Protein AF-A0A0C3FBY0-F1 (afdb_monomer)

Foldseek 3Di:
DAPCVVCVVVVVCQQVAQEDAAEQNQHADDVPPDAPARERARHAYYHHHYDDPPDPVCQSLQRQLVVLNRYQYLNHAEYEDEDDEQVSVQSNLVSLLVSPVVRPRPRFHQEYAYYAYHNVPPLCSCVSRHVNHNYYHYYHCPDPVNVVVVVVVD

Organism: Piloderma croceum (strain F 1598) (NCBI:txid765440)

Solvent-accessible surface area (backbone atoms only — not comparable to full-atom values): 8553 Å² total; per-residue (Å²): 128,51,62,63,61,58,46,61,76,39,55,89,47,36,66,70,34,42,68,50,77,34,70,69,60,85,63,73,44,58,89,88,59,86,54,77,59,45,67,24,67,43,21,30,35,44,36,44,38,63,88,70,86,86,40,88,92,63,55,73,47,73,20,54,48,45,44,56,66,33,45,42,53,56,43,36,28,32,44,34,44,35,47,36,52,31,68,54,44,45,49,35,42,52,51,52,34,54,50,54,72,72,31,91,46,90,63,44,33,30,32,41,36,39,36,36,32,37,43,73,95,40,61,68,48,53,62,73,42,32,79,52,56,78,41,81,45,78,40,73,58,56,49,76,64,56,61,52,50,64,65,71,77,110

Secondary structure (DSSP, 8-state):
--HHHHHHTTTTTGGG--EEEEES----PPTT--PPPEE-TT--EEEEE------GGG-GGGGHHHHHHHEE-TT--EEEEES--HHHHHHHHHHHHHHHHH-S-TT--SEEEEES---TT-HHHHHHH-TT--EEEEESS--THHHHHHHH--

Structure (mmCIF, N/CA/C/O backbone):
data_AF-A0A0C3FBY0-F1
#
_entry.id   AF-A0A0C3FBY0-F1
#
loop_
_atom_site.group_PDB
_atom_site.id
_atom_site.type_symbol
_atom_site.label_atom_id
_atom_site.label_alt_id
_atom_site.label_comp_id
_atom_site.label_asym_id
_atom_site.label_entity_id
_atom_site.label_seq_id
_atom_site.pdbx_PDB_ins_code
_atom_site.Cartn_x
_atom_site.Cartn_y
_atom_site.Cartn_z
_atom_site.occupancy
_atom_site.B_iso_or_equiv
_atom_site.auth_seq_id
_atom_site.auth_comp_id
_atom_site.auth_asym_id
_atom_site.auth_atom_id
_atom_site.pdbx_PDB_model_num
ATOM 1 N N . MET A 1 1 ? -11.941 15.655 -11.142 1.00 63.16 1 MET A N 1
ATOM 2 C CA . MET A 1 1 ? -12.202 15.493 -9.706 1.00 63.16 1 MET A CA 1
ATOM 3 C C . MET A 1 1 ? -10.862 15.584 -9.016 1.00 63.16 1 MET A C 1
ATOM 5 O O . MET A 1 1 ? -9.937 14.908 -9.458 1.00 63.16 1 MET A O 1
ATOM 9 N N . THR A 1 2 ? -10.721 16.492 -8.060 1.00 68.31 2 THR A N 1
ATOM 10 C CA . THR A 1 2 ? -9.507 16.599 -7.242 1.00 68.31 2 THR A CA 1
ATOM 11 C C . THR A 1 2 ? -9.487 15.481 -6.198 1.00 68.31 2 THR A C 1
ATOM 13 O O . THR A 1 2 ? -10.512 14.850 -5.931 1.00 68.31 2 THR A O 1
ATOM 16 N N . PHE A 1 3 ? -8.321 15.214 -5.610 1.00 72.12 3 PHE A N 1
ATOM 17 C CA . PHE A 1 3 ? -8.184 14.216 -4.548 1.00 72.12 3 PHE A CA 1
ATOM 18 C C . PHE A 1 3 ? -9.115 14.508 -3.354 1.00 72.12 3 PHE A C 1
ATOM 20 O O . PHE A 1 3 ? -9.787 13.605 -2.861 1.00 72.12 3 PHE A O 1
ATOM 27 N N . GLY A 1 4 ? -9.212 15.779 -2.944 1.00 71.25 4 GLY A N 1
ATOM 28 C CA . GLY A 1 4 ? -10.114 16.212 -1.871 1.00 71.25 4 GLY A CA 1
ATOM 29 C C . GLY A 1 4 ? -11.586 15.972 -2.209 1.00 71.25 4 GLY A C 1
ATOM 30 O O . GLY A 1 4 ? -12.281 15.313 -1.448 1.00 71.25 4 GLY A O 1
ATOM 31 N N . GLU A 1 5 ? -12.036 16.387 -3.400 1.00 75.94 5 GLU A N 1
ATOM 32 C CA . GLU A 1 5 ? -13.426 16.182 -3.850 1.00 75.94 5 GLU A CA 1
ATOM 33 C C . GLU A 1 5 ? -13.839 14.702 -3.858 1.00 75.94 5 GLU A C 1
ATOM 35 O O . GLU A 1 5 ? -14.980 14.363 -3.529 1.00 75.94 5 GLU A O 1
ATOM 40 N N . PHE A 1 6 ? -12.914 13.814 -4.239 1.00 80.69 6 PHE A N 1
ATOM 41 C CA . PHE A 1 6 ? -13.172 12.378 -4.252 1.00 80.69 6 PHE A CA 1
ATOM 42 C C . PHE A 1 6 ? -13.498 11.870 -2.846 1.00 80.69 6 PHE A C 1
ATOM 44 O O . PHE A 1 6 ? -14.517 11.211 -2.661 1.00 80.69 6 PHE A O 1
ATOM 51 N N . PHE A 1 7 ? -12.686 12.211 -1.845 1.00 79.31 7 PHE A N 1
ATOM 52 C CA . PHE A 1 7 ? -12.874 11.703 -0.486 1.00 79.31 7 PHE A CA 1
ATOM 53 C C . PHE A 1 7 ? -13.881 12.486 0.351 1.00 79.31 7 PHE A C 1
ATOM 55 O O . PHE A 1 7 ? -14.511 11.884 1.217 1.00 79.31 7 PHE A O 1
ATOM 62 N N . ASP A 1 8 ? -14.118 13.764 0.057 1.00 79.50 8 ASP A N 1
ATOM 63 C CA . ASP A 1 8 ? -15.211 14.533 0.664 1.00 79.50 8 ASP A CA 1
ATOM 64 C C . ASP A 1 8 ? -16.564 13.851 0.413 1.00 79.50 8 ASP A C 1
ATOM 66 O O . ASP A 1 8 ? -17.428 13.813 1.288 1.00 79.50 8 ASP A O 1
ATOM 70 N N . THR A 1 9 ? -16.716 13.209 -0.751 1.00 80.62 9 THR A N 1
ATOM 71 C CA . THR A 1 9 ? -17.908 12.420 -1.110 1.00 80.62 9 THR A CA 1
ATOM 72 C C . THR A 1 9 ? -18.115 11.204 -0.192 1.00 80.62 9 THR A C 1
ATOM 74 O O . THR A 1 9 ? -19.226 10.690 -0.069 1.00 80.62 9 THR A O 1
ATOM 77 N N . PHE A 1 10 ? 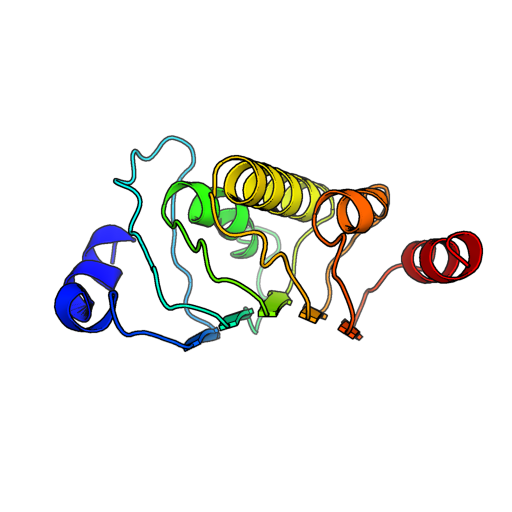-17.058 10.752 0.482 1.00 79.00 10 PHE A N 1
ATOM 78 C CA . PHE A 1 10 ? -17.031 9.558 1.323 1.00 79.00 10 PHE A CA 1
ATOM 79 C C . PHE A 1 10 ? -16.645 9.865 2.777 1.00 79.00 10 PHE A C 1
ATOM 81 O O . PHE A 1 10 ? -16.348 8.940 3.535 1.00 79.00 10 PHE A O 1
ATOM 88 N N . ALA A 1 11 ? -16.665 11.135 3.196 1.00 82.94 11 ALA A N 1
ATOM 89 C CA . ALA A 1 11 ? -16.174 11.556 4.509 1.00 82.94 11 ALA A CA 1
ATOM 90 C C . ALA A 1 11 ? -16.821 10.783 5.675 1.00 82.94 11 ALA A C 1
ATOM 92 O O . ALA A 1 11 ? -16.138 10.424 6.633 1.00 82.94 11 ALA A O 1
ATOM 93 N N . ASP A 1 12 ? -18.108 10.441 5.555 1.00 86.50 12 ASP A N 1
ATOM 94 C CA . ASP A 1 12 ? -18.848 9.687 6.573 1.00 86.50 12 ASP A CA 1
ATOM 95 C C . ASP A 1 12 ? -18.388 8.226 6.709 1.00 86.50 12 ASP A C 1
ATOM 97 O O . ASP A 1 12 ? -18.507 7.636 7.783 1.00 86.50 12 ASP A O 1
ATOM 101 N N . ILE A 1 13 ? -17.853 7.625 5.638 1.00 87.38 13 ILE A N 1
ATOM 102 C CA . ILE A 1 13 ? -17.417 6.222 5.646 1.00 87.38 13 ILE A CA 1
ATOM 103 C C . ILE A 1 13 ? -15.935 6.067 5.989 1.00 87.38 13 ILE A C 1
ATOM 105 O O . ILE A 1 13 ? -15.561 5.026 6.532 1.00 87.38 13 ILE A O 1
ATOM 109 N N . VAL A 1 14 ? -15.107 7.094 5.744 1.00 89.81 14 VAL A N 1
ATOM 110 C CA . VAL A 1 14 ? -13.648 7.093 5.978 1.00 89.81 14 VAL A CA 1
ATOM 111 C C . VAL A 1 14 ? -13.251 6.538 7.358 1.00 89.81 14 VAL A C 1
ATOM 113 O O . VAL A 1 14 ? -12.373 5.673 7.400 1.00 89.81 14 VAL A O 1
ATOM 116 N N . PRO A 1 15 ? -13.892 6.918 8.487 1.00 91.19 15 PRO A N 1
ATOM 117 C CA . PRO A 1 15 ? -13.507 6.409 9.806 1.00 91.19 15 PRO A CA 1
ATOM 118 C C . PRO A 1 15 ? -13.719 4.902 9.987 1.00 91.19 15 PRO A C 1
ATOM 120 O O . PRO A 1 15 ? -13.093 4.305 10.855 1.00 91.19 15 PRO A O 1
ATOM 123 N N . THR A 1 16 ? -14.608 4.298 9.195 1.00 93.75 16 THR A N 1
ATOM 124 C CA . THR A 1 16 ? -15.000 2.879 9.288 1.00 93.75 16 THR A CA 1
ATOM 125 C C . THR A 1 16 ? -14.548 2.045 8.091 1.00 93.75 16 THR A C 1
ATOM 127 O O . THR A 1 16 ? -14.776 0.836 8.058 1.00 93.75 16 THR A O 1
ATOM 130 N N . LEU A 1 17 ? -13.920 2.677 7.097 1.00 94.12 17 LEU A N 1
ATOM 131 C CA . LEU A 1 17 ? -13.494 2.027 5.870 1.00 94.12 17 LEU A CA 1
ATOM 132 C C . LEU A 1 17 ? -12.347 1.057 6.174 1.00 94.12 17 LEU A C 1
ATOM 134 O O . LEU A 1 17 ? -11.261 1.479 6.557 1.00 94.12 17 LEU A O 1
ATOM 138 N N . ILE A 1 18 ? -12.598 -0.241 5.997 1.00 95.69 18 ILE A N 1
ATOM 139 C CA . ILE A 1 18 ? -11.615 -1.309 6.258 1.00 95.69 18 ILE A CA 1
ATOM 140 C C . ILE A 1 18 ? -10.774 -1.620 5.020 1.00 95.69 18 ILE A C 1
ATOM 142 O O . ILE A 1 18 ? -9.587 -1.936 5.118 1.00 95.69 18 ILE A O 1
ATOM 146 N N . THR A 1 19 ? -11.385 -1.523 3.841 1.00 95.38 19 THR A N 1
ATOM 147 C CA . THR A 1 19 ? -10.755 -1.862 2.567 1.00 95.38 19 THR A CA 1
ATOM 148 C C . THR A 1 19 ? -11.076 -0.797 1.535 1.00 95.38 19 THR A C 1
ATOM 150 O O . THR A 1 19 ? -12.234 -0.412 1.382 1.00 95.38 19 THR A O 1
ATOM 153 N N . LEU A 1 20 ? -10.049 -0.350 0.817 1.00 93.56 20 LEU A N 1
ATOM 154 C CA . LEU A 1 20 ? -10.157 0.593 -0.288 1.00 93.56 20 LEU A CA 1
ATOM 155 C C . LEU A 1 20 ? -9.472 -0.009 -1.510 1.00 93.56 20 LEU A C 1
ATOM 157 O O . LEU A 1 20 ? -8.303 -0.388 -1.450 1.00 93.56 20 LEU A O 1
ATOM 161 N N . GLN A 1 21 ? -10.210 -0.093 -2.614 1.00 92.75 21 GLN A N 1
ATOM 162 C CA . GLN A 1 21 ? -9.698 -0.582 -3.887 1.00 92.75 21 GLN A CA 1
ATOM 163 C C . GLN A 1 21 ? -9.861 0.504 -4.945 1.00 92.75 21 GLN A C 1
ATOM 165 O O . GLN A 1 21 ? -10.972 0.928 -5.255 1.00 92.75 21 GLN A O 1
ATOM 170 N N . LEU A 1 22 ? -8.731 0.961 -5.470 1.00 88.75 22 LEU A N 1
ATOM 171 C CA . LEU A 1 22 ? -8.616 1.931 -6.547 1.00 88.75 22 LEU A CA 1
ATOM 172 C C . LEU A 1 22 ? -8.101 1.192 -7.783 1.00 88.75 22 LEU A C 1
ATOM 174 O O . LEU A 1 22 ? -6.917 1.242 -8.110 1.00 88.75 22 LEU A O 1
ATOM 178 N N . GLU A 1 23 ? -8.998 0.454 -8.435 1.00 86.12 23 GLU A N 1
ATOM 179 C CA . GLU A 1 23 ? -8.699 -0.265 -9.674 1.00 86.12 23 GLU A CA 1
ATOM 180 C C . GLU A 1 23 ? -9.115 0.578 -10.882 1.00 86.12 23 GLU A C 1
ATOM 182 O O . GLU A 1 23 ? -10.293 0.883 -11.062 1.00 86.12 23 GLU A O 1
ATOM 187 N N . GLY A 1 24 ? -8.147 1.007 -11.693 1.00 78.56 24 GLY A N 1
ATOM 188 C CA . GLY A 1 24 ? -8.386 1.895 -12.836 1.00 78.56 24 GLY A CA 1
ATOM 189 C C . GLY A 1 24 ? -8.835 3.313 -12.452 1.00 78.56 24 GLY A C 1
ATOM 190 O O . GLY A 1 24 ? -9.257 4.077 -13.319 1.00 78.56 24 GLY A O 1
ATOM 191 N N . ILE A 1 25 ? -8.755 3.683 -11.166 1.00 79.94 25 ILE A N 1
ATOM 192 C CA . ILE A 1 25 ? -9.132 5.010 -10.658 1.00 79.94 25 ILE A CA 1
ATOM 193 C C . ILE A 1 25 ? -7.879 5.854 -10.454 1.00 79.94 25 ILE A C 1
ATOM 195 O O . ILE A 1 25 ? -7.191 5.720 -9.446 1.00 79.94 25 ILE A O 1
ATOM 199 N N . ILE A 1 26 ? -7.611 6.763 -11.388 1.00 76.62 26 ILE A N 1
ATOM 200 C CA . ILE A 1 26 ? -6.437 7.640 -11.327 1.00 76.62 26 ILE A CA 1
ATOM 201 C C . ILE A 1 26 ? -6.742 8.854 -10.447 1.00 76.62 26 ILE A C 1
ATOM 203 O O . ILE A 1 26 ? -7.495 9.755 -10.834 1.00 76.62 26 ILE A O 1
ATOM 207 N N . LEU A 1 27 ? -6.107 8.909 -9.278 1.00 78.94 27 LEU A N 1
ATOM 208 C CA . LEU A 1 27 ? -6.134 10.071 -8.395 1.00 78.94 27 LEU A CA 1
ATOM 209 C C . LEU A 1 27 ? -4.919 10.961 -8.683 1.00 78.94 27 LEU A C 1
ATOM 211 O O . LEU A 1 27 ? -3.811 10.709 -8.220 1.00 78.94 27 LEU A O 1
ATOM 215 N N . ARG A 1 28 ? -5.125 12.017 -9.476 1.00 77.62 28 ARG A N 1
ATOM 216 C CA . ARG A 1 28 ? -4.056 12.949 -9.865 1.00 77.62 28 ARG A CA 1
ATOM 217 C C . ARG A 1 28 ? -3.750 13.924 -8.729 1.00 77.62 28 ARG A C 1
ATOM 219 O O . ARG A 1 28 ? -4.394 14.965 -8.639 1.00 77.62 28 ARG A O 1
ATOM 226 N N . VAL A 1 29 ? -2.763 13.591 -7.903 1.00 77.38 29 VAL A N 1
ATOM 227 C CA . VAL A 1 29 ? -2.167 14.505 -6.915 1.00 77.38 29 VAL A CA 1
ATOM 228 C C . VAL A 1 29 ? -0.872 15.065 -7.484 1.00 77.38 29 VAL A C 1
ATOM 230 O O . VAL A 1 29 ? 0.042 14.304 -7.812 1.00 77.38 29 VAL A O 1
ATOM 233 N N . ARG A 1 30 ? -0.772 16.388 -7.634 1.00 73.12 30 ARG A N 1
ATOM 234 C CA . ARG A 1 30 ? 0.452 17.017 -8.150 1.00 73.12 30 ARG A CA 1
ATOM 235 C C . ARG A 1 30 ? 1.480 17.209 -7.037 1.00 73.12 30 ARG A C 1
ATOM 237 O O . ARG A 1 30 ? 1.132 17.546 -5.912 1.00 73.12 30 ARG A O 1
ATOM 244 N N . SER A 1 31 ? 2.761 17.082 -7.380 1.00 67.06 31 SER A N 1
ATOM 245 C CA . SER A 1 31 ? 3.858 17.432 -6.471 1.00 67.06 31 SER A CA 1
ATOM 246 C C . SER A 1 31 ? 3.713 18.880 -5.981 1.00 67.06 31 SER A C 1
ATOM 248 O O . SER A 1 31 ? 3.588 19.801 -6.791 1.00 67.06 31 SER A O 1
ATOM 250 N N . GLY A 1 32 ? 3.748 19.081 -4.662 1.00 64.19 32 GLY A N 1
ATOM 251 C CA . GLY A 1 32 ? 3.589 20.393 -4.022 1.00 64.19 32 GLY A CA 1
ATOM 252 C C . GLY A 1 32 ? 2.144 20.889 -3.909 1.00 64.19 32 GLY A C 1
ATOM 253 O O . GLY A 1 32 ? 1.915 21.984 -3.395 1.00 64.19 32 GLY A O 1
ATOM 254 N N . GLU A 1 33 ? 1.161 20.109 -4.360 1.00 68.25 33 GLU A N 1
ATOM 255 C CA . GLU A 1 33 ? -0.239 20.363 -4.040 1.00 68.25 33 GLU A CA 1
ATOM 256 C C . GLU A 1 33 ? -0.445 20.073 -2.549 1.00 68.25 33 GLU A C 1
ATOM 258 O O . GLU A 1 33 ? -0.276 18.947 -2.088 1.00 68.25 33 GLU A O 1
ATOM 263 N N . HIS A 1 34 ? -0.743 21.111 -1.764 1.00 60.41 34 HIS A N 1
ATOM 264 C CA . HIS A 1 34 ? -1.010 20.952 -0.339 1.00 60.41 34 HIS A CA 1
ATOM 265 C C . HIS A 1 34 ? -2.333 20.202 -0.142 1.00 60.41 34 HIS A C 1
ATOM 267 O O . HIS A 1 34 ? -3.402 20.809 -0.100 1.00 60.41 34 HIS A O 1
ATOM 273 N N . CYS A 1 35 ? -2.257 18.883 0.000 1.00 69.81 35 CYS A N 1
ATOM 274 C CA . CYS A 1 35 ? -3.346 18.088 0.542 1.00 69.81 35 CYS A CA 1
ATOM 275 C C . CYS A 1 35 ? -3.415 18.278 2.059 1.00 69.81 35 CYS A C 1
ATOM 277 O O . CYS A 1 35 ? -2.405 18.160 2.752 1.00 69.81 35 CYS A O 1
ATOM 279 N N . CYS A 1 36 ? -4.611 18.503 2.602 1.00 75.56 36 CYS A N 1
ATOM 280 C CA . CYS A 1 36 ? -4.854 18.173 4.002 1.00 75.56 36 CYS A CA 1
ATOM 281 C C . CYS A 1 36 ? -4.919 16.640 4.103 1.00 75.56 36 CYS A C 1
ATOM 283 O O . CYS A 1 36 ? -5.797 16.061 3.459 1.00 75.56 36 CYS A O 1
ATOM 285 N N . PRO A 1 37 ? -4.021 15.973 4.855 1.00 81.69 37 PRO A N 1
ATOM 286 C CA . PRO A 1 37 ? -3.999 14.518 4.894 1.00 81.69 37 PRO A CA 1
ATOM 287 C C . PRO A 1 37 ? -5.312 13.963 5.438 1.00 81.69 37 PRO A C 1
ATOM 289 O O . PRO A 1 37 ? -5.775 14.361 6.511 1.00 81.69 37 PRO A O 1
ATOM 292 N N . ILE A 1 38 ? -5.901 13.023 4.709 1.00 87.19 38 ILE A N 1
ATOM 293 C CA . ILE A 1 38 ? -7.120 12.335 5.118 1.00 87.19 38 ILE A CA 1
ATOM 294 C C . ILE A 1 38 ? -6.717 11.124 5.950 1.00 87.19 38 ILE A C 1
ATOM 296 O O . ILE A 1 38 ? -5.925 10.284 5.522 1.00 87.19 38 ILE A O 1
ATOM 300 N N . ASN A 1 39 ? -7.243 11.045 7.169 1.00 88.38 39 ASN A N 1
ATOM 301 C CA . ASN A 1 39 ? -6.910 9.974 8.095 1.00 88.38 39 ASN A CA 1
ATOM 302 C C . ASN A 1 39 ? -7.884 8.802 7.941 1.00 88.38 39 ASN A C 1
ATOM 304 O O . ASN A 1 39 ? -9.081 8.963 8.172 1.00 88.38 39 ASN A O 1
ATOM 308 N N . PHE A 1 40 ? -7.355 7.622 7.633 1.00 91.00 40 PHE A N 1
ATOM 309 C CA . PHE A 1 40 ? -8.081 6.361 7.515 1.00 91.00 40 PHE A CA 1
ATOM 310 C C . PHE A 1 40 ? -7.733 5.446 8.700 1.00 91.00 40 PHE A C 1
ATOM 312 O O . PHE A 1 40 ? -6.908 4.537 8.574 1.00 91.00 40 PHE A O 1
ATOM 319 N N . PRO A 1 41 ? -8.329 5.665 9.887 1.00 89.94 41 PRO A N 1
ATOM 320 C CA . PRO A 1 41 ? -7.893 5.009 11.119 1.00 89.94 41 PRO A CA 1
ATOM 321 C C . PRO A 1 41 ? -8.158 3.498 11.147 1.00 89.94 41 PRO A C 1
ATOM 323 O O . PRO A 1 41 ? -7.520 2.791 11.920 1.00 89.94 41 PRO A O 1
ATOM 326 N N . SER A 1 42 ? -9.115 3.006 10.357 1.00 92.31 42 SER A N 1
ATOM 327 C CA . SER A 1 42 ? -9.510 1.589 10.320 1.00 92.31 42 SER A CA 1
ATOM 328 C C . SER A 1 42 ? -9.147 0.879 9.017 1.00 92.31 42 SER A C 1
ATOM 330 O O . SER A 1 42 ? -9.449 -0.304 8.878 1.00 92.31 42 SER A O 1
ATOM 332 N N . LEU A 1 43 ? -8.491 1.568 8.079 1.00 93.56 43 LEU A N 1
ATOM 333 C CA . LEU A 1 43 ? -8.123 0.978 6.798 1.00 93.56 43 LEU A CA 1
ATOM 334 C C . LEU A 1 43 ? -6.955 0.015 6.991 1.00 93.56 43 LEU A C 1
ATOM 336 O O . LEU A 1 43 ? -5.850 0.424 7.340 1.00 93.56 43 LEU A O 1
ATOM 340 N N . THR A 1 44 ? -7.214 -1.267 6.747 1.00 93.62 44 THR A N 1
ATOM 341 C CA . THR A 1 44 ? -6.226 -2.344 6.888 1.00 93.62 44 THR A CA 1
ATOM 342 C C . THR A 1 44 ? -5.752 -2.880 5.545 1.00 93.62 44 THR A C 1
ATOM 344 O O . THR A 1 44 ? -4.679 -3.481 5.477 1.00 93.62 44 THR A O 1
ATOM 347 N N . SER A 1 45 ? -6.513 -2.651 4.470 1.00 95.50 45 SER A N 1
ATOM 348 C CA . SER A 1 45 ? -6.183 -3.111 3.123 1.00 95.50 45 SER A CA 1
ATOM 349 C C . SER A 1 45 ? -6.377 -2.007 2.088 1.00 95.50 45 SER A C 1
ATOM 351 O O . SER A 1 45 ? -7.471 -1.451 1.956 1.00 95.50 45 SER A O 1
ATOM 353 N N . LEU A 1 46 ? -5.313 -1.719 1.340 1.00 94.81 46 LEU A N 1
ATOM 354 C CA . LEU A 1 46 ? -5.314 -0.781 0.225 1.00 94.81 46 LEU A CA 1
ATOM 355 C C . LEU A 1 46 ? -4.856 -1.490 -1.050 1.00 94.81 46 LEU A C 1
ATOM 357 O O . LEU A 1 46 ? -3.794 -2.116 -1.084 1.00 94.81 46 LEU A O 1
ATOM 361 N N . VAL A 1 47 ? -5.646 -1.350 -2.110 1.00 93.44 47 VAL A N 1
ATOM 362 C CA . VAL A 1 47 ? -5.288 -1.776 -3.463 1.00 93.44 47 VAL A CA 1
ATOM 363 C C . VAL A 1 47 ? -5.244 -0.550 -4.355 1.00 93.44 47 VAL A C 1
ATOM 365 O O . VAL A 1 47 ? -6.254 0.132 -4.504 1.00 93.44 47 VAL A O 1
ATOM 368 N N . ILE A 1 48 ? -4.088 -0.285 -4.957 1.00 90.19 48 ILE A N 1
ATOM 369 C CA . ILE A 1 48 ? -3.937 0.688 -6.038 1.00 90.19 48 ILE A CA 1
ATOM 370 C C . ILE A 1 48 ? -3.447 -0.090 -7.252 1.00 90.19 48 ILE A C 1
ATOM 372 O O . ILE A 1 48 ? -2.309 -0.566 -7.276 1.00 90.19 48 ILE A O 1
ATOM 376 N N . HIS A 1 49 ? -4.333 -0.262 -8.231 1.00 84.25 49 HIS A N 1
ATOM 377 C CA . HIS A 1 49 ? -4.052 -1.049 -9.422 1.00 84.25 49 HIS A CA 1
ATOM 378 C C . HIS A 1 49 ? -4.466 -0.294 -10.684 1.00 84.25 49 HIS A C 1
ATOM 380 O O . HIS A 1 49 ? -5.629 0.072 -10.846 1.00 84.25 49 HIS A O 1
ATOM 386 N N . TYR A 1 50 ? -3.533 -0.101 -11.609 1.00 77.50 50 TYR A N 1
ATOM 387 C CA . TYR A 1 50 ? -3.797 0.505 -12.910 1.00 77.50 50 TYR A CA 1
ATOM 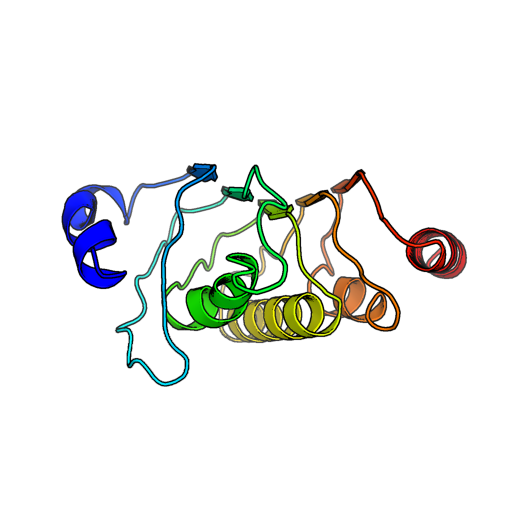388 C C . TYR A 1 50 ? -3.667 -0.569 -13.985 1.00 77.50 50 TYR A C 1
ATOM 390 O O . TYR A 1 50 ? -2.657 -1.259 -14.072 1.00 77.50 50 TYR A O 1
ATOM 398 N N . SER A 1 51 ? -4.728 -0.759 -14.769 1.00 62.47 51 SER A N 1
ATOM 399 C CA . SER A 1 51 ? -4.847 -1.881 -15.704 1.00 62.47 51 SER A CA 1
ATOM 400 C C . SER A 1 51 ? -4.095 -1.689 -17.022 1.00 62.47 51 SER A C 1
ATOM 402 O O . SER A 1 51 ? -3.976 -2.656 -17.768 1.00 62.47 51 SER A O 1
ATOM 404 N N . ASP A 1 52 ? -3.580 -0.491 -17.316 1.00 58.78 52 ASP A N 1
ATOM 405 C CA . ASP A 1 52 ? -3.106 -0.159 -18.658 1.00 58.78 52 ASP A CA 1
ATOM 406 C C . ASP A 1 52 ? -1.729 0.516 -18.703 1.00 58.78 52 ASP A C 1
ATOM 408 O O . ASP A 1 52 ? -1.495 1.573 -18.131 1.00 58.78 52 ASP A O 1
ATOM 412 N N . TYR A 1 53 ? -0.856 -0.084 -19.515 1.00 53.12 53 TYR A N 1
ATOM 413 C CA . TYR A 1 53 ? 0.447 0.409 -19.986 1.00 53.12 53 TYR A CA 1
ATOM 414 C C . TYR A 1 53 ? 0.329 1.486 -21.085 1.00 53.12 53 TYR A C 1
ATOM 416 O O . TYR A 1 53 ? 1.257 1.688 -21.866 1.00 53.12 53 TYR A O 1
ATOM 424 N N . LEU A 1 54 ? -0.845 2.099 -21.260 1.00 47.09 54 LEU A N 1
ATOM 425 C CA . LEU A 1 54 ? -1.239 2.613 -22.575 1.00 47.09 54 LEU A CA 1
ATOM 426 C C . LEU A 1 54 ? -0.525 3.892 -23.038 1.00 47.09 54 LEU A C 1
ATOM 428 O O . LEU A 1 54 ? -0.734 4.280 -24.184 1.00 47.09 54 LEU A O 1
ATOM 432 N N . ASN A 1 55 ? 0.343 4.514 -22.234 1.00 50.03 55 ASN A N 1
ATOM 433 C CA . ASN A 1 55 ? 1.288 5.522 -22.722 1.00 50.03 55 ASN A CA 1
ATOM 434 C C . ASN A 1 55 ? 2.428 5.766 -21.723 1.00 50.03 55 ASN A C 1
ATOM 436 O O . ASN A 1 55 ? 2.188 6.288 -20.641 1.00 50.03 55 ASN A O 1
ATOM 440 N N . GLU A 1 56 ? 3.674 5.500 -22.124 1.00 47.09 56 GLU A N 1
ATOM 441 C CA . GLU A 1 56 ? 4.880 5.879 -21.357 1.00 47.09 56 GLU A CA 1
ATOM 442 C C . GLU A 1 56 ? 4.966 7.403 -21.112 1.00 47.09 56 GLU A C 1
ATOM 444 O O . GLU A 1 56 ? 5.582 7.845 -20.149 1.00 47.09 56 GLU A O 1
ATOM 449 N N . GLU A 1 57 ? 4.304 8.224 -21.941 1.00 47.72 57 GLU A N 1
ATOM 450 C CA . GLU A 1 57 ? 4.224 9.685 -21.763 1.00 47.72 57 GLU A CA 1
ATOM 451 C C . GLU A 1 57 ? 3.248 10.129 -20.653 1.00 47.72 57 GLU A C 1
ATOM 453 O O . GLU A 1 57 ? 3.294 11.280 -20.215 1.00 47.72 57 GLU A O 1
ATOM 458 N N . TYR A 1 58 ? 2.372 9.233 -20.186 1.00 53.59 58 TYR A N 1
ATOM 459 C CA . TYR A 1 58 ? 1.379 9.482 -19.138 1.00 53.59 58 TYR A CA 1
ATOM 460 C C . TYR A 1 58 ? 1.296 8.270 -18.210 1.00 53.59 58 TYR A C 1
ATOM 462 O O . TYR A 1 58 ? 0.245 7.648 -18.080 1.00 53.59 58 TYR A O 1
ATOM 470 N N . ASP A 1 59 ? 2.419 7.916 -17.587 1.00 61.16 59 ASP A N 1
ATOM 471 C CA . ASP A 1 59 ? 2.423 6.867 -16.573 1.00 61.16 59 ASP A CA 1
ATOM 472 C C . ASP A 1 59 ? 1.628 7.356 -15.350 1.00 61.16 59 ASP A C 1
ATOM 474 O O . ASP A 1 59 ? 2.079 8.206 -14.578 1.00 61.16 59 ASP A O 1
ATOM 478 N N . ASP A 1 60 ? 0.393 6.878 -15.209 1.00 63.69 60 ASP A N 1
ATOM 479 C CA . ASP A 1 60 ? -0.488 7.219 -14.092 1.00 63.69 60 ASP A CA 1
ATOM 480 C C . ASP A 1 60 ? 0.058 6.698 -12.742 1.00 63.69 60 ASP A C 1
ATOM 482 O O . ASP A 1 60 ? -0.350 7.180 -11.679 1.00 63.69 60 ASP A O 1
ATOM 486 N N . GLY A 1 61 ? 1.050 5.794 -12.764 1.00 63.25 61 GLY A N 1
ATOM 487 C CA . GLY A 1 61 ? 1.840 5.395 -11.598 1.00 63.25 61 GLY A CA 1
ATOM 488 C C . GLY A 1 61 ? 2.629 6.552 -10.971 1.00 63.25 61 GLY A C 1
ATOM 489 O O . GLY A 1 61 ? 2.854 6.548 -9.758 1.00 63.25 61 GLY A O 1
ATOM 490 N N . ASN A 1 62 ? 2.940 7.603 -11.743 1.00 73.12 62 ASN A N 1
ATOM 491 C CA . ASN A 1 62 ? 3.660 8.799 -11.277 1.00 73.12 62 ASN A CA 1
ATOM 492 C C . ASN A 1 62 ? 2.963 9.540 -10.128 1.00 73.12 62 ASN A C 1
ATOM 494 O O . ASN A 1 62 ? 3.596 10.309 -9.405 1.00 73.12 62 ASN A O 1
ATOM 498 N N . PHE A 1 63 ? 1.651 9.358 -9.962 1.00 78.06 63 PHE A N 1
ATOM 499 C CA . PHE A 1 63 ? 0.898 10.039 -8.911 1.00 78.06 63 PHE A CA 1
ATOM 500 C C . PHE A 1 63 ? 0.906 9.282 -7.582 1.00 78.06 63 PHE A C 1
ATOM 502 O O . PHE A 1 63 ? 0.614 9.891 -6.555 1.00 78.06 63 PHE A O 1
ATOM 509 N N . ILE A 1 64 ? 1.246 7.985 -7.572 1.00 82.62 64 ILE A N 1
ATOM 510 C CA . ILE A 1 64 ? 1.165 7.168 -6.354 1.00 82.62 64 ILE A CA 1
ATOM 511 C C . ILE A 1 64 ? 2.076 7.691 -5.238 1.00 82.62 64 ILE A C 1
ATOM 513 O O . ILE A 1 64 ? 1.573 7.821 -4.122 1.00 82.62 64 ILE A O 1
ATOM 517 N N . PRO A 1 65 ? 3.347 8.065 -5.487 1.00 83.75 65 PRO A N 1
ATOM 518 C CA . PRO A 1 65 ? 4.184 8.624 -4.429 1.00 83.75 65 PRO A CA 1
ATOM 519 C C . PRO A 1 65 ? 3.563 9.852 -3.749 1.00 83.75 65 PRO A C 1
ATOM 521 O O . PRO A 1 65 ? 3.639 9.988 -2.531 1.00 83.75 65 PRO A O 1
ATOM 524 N N . ASN A 1 66 ? 2.872 10.696 -4.522 1.00 83.38 66 ASN A N 1
ATOM 525 C CA . ASN A 1 66 ? 2.216 11.900 -4.009 1.00 83.38 66 ASN A CA 1
ATOM 526 C C . ASN A 1 66 ? 0.947 11.575 -3.203 1.00 83.38 66 ASN A C 1
ATOM 528 O O . ASN A 1 66 ? 0.541 12.366 -2.356 1.00 83.38 66 ASN A O 1
ATOM 532 N N . LEU A 1 67 ? 0.303 10.422 -3.439 1.00 86.06 67 LEU A N 1
ATOM 533 C CA . LEU A 1 67 ? -0.874 10.014 -2.663 1.00 86.06 67 LEU A CA 1
ATOM 534 C C . LEU A 1 67 ? -0.526 9.799 -1.193 1.00 86.06 67 LEU A C 1
ATOM 536 O O . LEU A 1 67 ? -1.358 10.107 -0.341 1.00 86.06 67 LEU A O 1
ATOM 540 N N . TRP A 1 68 ? 0.684 9.321 -0.888 1.00 87.75 68 TRP A N 1
ATOM 541 C CA . TRP A 1 68 ? 1.122 9.091 0.490 1.00 87.75 68 TRP A CA 1
ATOM 542 C C . TRP A 1 68 ? 1.145 10.382 1.314 1.00 87.75 68 TRP A C 1
ATOM 544 O O . TRP A 1 68 ? 0.851 10.342 2.502 1.00 87.75 68 TRP A O 1
ATOM 554 N N . ASP A 1 69 ? 1.383 11.541 0.706 1.00 83.94 69 ASP A N 1
ATOM 555 C CA . ASP A 1 69 ? 1.314 12.821 1.424 1.00 83.94 69 ASP A CA 1
ATOM 556 C C . ASP A 1 69 ? -0.133 13.235 1.749 1.00 83.94 69 ASP A C 1
ATOM 558 O O . ASP A 1 69 ? -0.380 14.025 2.662 1.00 83.94 69 ASP A O 1
ATOM 562 N N . CYS A 1 70 ? -1.110 12.688 1.021 1.00 85.56 70 CYS A N 1
ATOM 563 C CA . CYS A 1 70 ? -2.524 13.031 1.142 1.00 85.56 70 CYS A CA 1
ATOM 564 C C . CYS A 1 70 ? -3.330 12.030 1.989 1.00 85.56 70 CYS A C 1
ATOM 566 O O . CYS A 1 70 ? -4.478 12.326 2.329 1.00 85.56 70 CYS A O 1
ATOM 568 N N . ILE A 1 71 ? -2.767 10.871 2.354 1.00 87.62 71 ILE A N 1
ATOM 569 C CA . ILE A 1 71 ? -3.437 9.849 3.175 1.00 87.62 71 ILE A CA 1
ATOM 570 C C . ILE A 1 71 ? -2.576 9.396 4.346 1.00 87.62 71 ILE A C 1
ATOM 572 O O . ILE A 1 71 ? -1.388 9.134 4.199 1.00 87.62 71 ILE A O 1
ATOM 576 N N . ASN A 1 72 ? -3.210 9.225 5.502 1.00 88.56 72 ASN A N 1
ATOM 577 C CA . ASN A 1 72 ? -2.609 8.578 6.661 1.00 88.56 72 ASN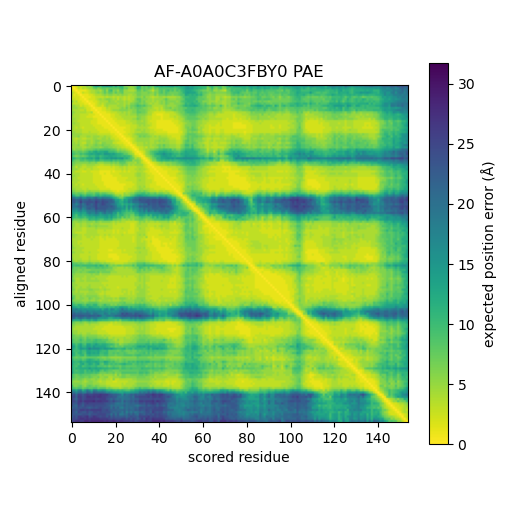 A CA 1
ATOM 578 C C . ASN A 1 72 ? -3.376 7.296 6.992 1.00 88.56 72 ASN A C 1
ATOM 580 O O . ASN A 1 72 ? -4.595 7.334 7.160 1.00 88.56 72 ASN A O 1
ATOM 584 N N . MET A 1 73 ? -2.674 6.168 7.093 1.00 90.50 73 MET A N 1
ATOM 585 C CA . MET A 1 73 ? -3.288 4.845 7.274 1.00 90.50 73 MET A CA 1
ATOM 586 C C . MET A 1 73 ? -2.575 4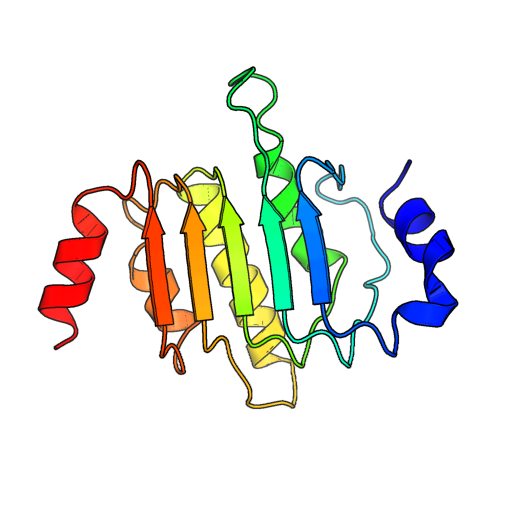.069 8.392 1.00 90.50 73 MET A C 1
ATOM 588 O O . MET A 1 73 ? -1.845 3.114 8.130 1.00 90.50 73 MET A O 1
ATOM 592 N N . PRO A 1 74 ? -2.763 4.455 9.665 1.00 87.56 74 PRO A N 1
ATOM 593 C CA . PRO A 1 74 ? -1.982 3.911 10.782 1.00 87.56 74 PRO A CA 1
ATOM 594 C C . PRO A 1 74 ? -2.216 2.412 11.043 1.00 87.56 74 PRO A C 1
ATOM 596 O O . PRO A 1 74 ? -1.419 1.779 11.740 1.00 87.56 74 PRO A O 1
ATOM 599 N N . ALA A 1 75 ? -3.304 1.847 10.516 1.00 89.25 75 ALA A N 1
ATOM 600 C CA . ALA A 1 75 ? -3.690 0.447 10.676 1.00 89.25 75 ALA A CA 1
ATOM 601 C C . ALA A 1 75 ? -3.410 -0.415 9.430 1.00 89.25 75 ALA A C 1
ATOM 603 O O . ALA A 1 75 ? -3.864 -1.557 9.384 1.00 89.25 75 ALA A O 1
ATOM 604 N N . LEU A 1 76 ? -2.699 0.107 8.422 1.00 91.25 76 LEU A N 1
ATOM 605 C CA . LEU A 1 76 ? -2.488 -0.606 7.165 1.00 91.25 76 LEU A CA 1
ATOM 606 C C . LEU A 1 76 ? -1.659 -1.881 7.380 1.00 91.25 76 LEU A C 1
ATOM 608 O O . LEU A 1 76 ? -0.528 -1.830 7.859 1.00 91.25 76 LEU A O 1
ATOM 612 N N . GLU A 1 77 ? -2.213 -3.027 6.981 1.00 91.75 77 GLU A N 1
ATOM 613 C CA . GLU A 1 77 ? -1.551 -4.334 7.090 1.00 91.75 77 GLU A CA 1
ATOM 614 C C . GLU A 1 77 ? -1.314 -4.988 5.723 1.00 91.75 77 GLU A C 1
ATOM 616 O O . GLU A 1 77 ? -0.434 -5.841 5.585 1.00 91.75 77 GLU A O 1
ATOM 621 N N . SER A 1 78 ? -2.097 -4.610 4.711 1.00 93.50 78 SER A N 1
ATOM 622 C CA . SER A 1 78 ? -2.048 -5.181 3.370 1.00 93.50 78 SER A CA 1
ATOM 623 C C . SER A 1 78 ? -1.994 -4.084 2.320 1.00 93.50 78 SER A C 1
ATOM 625 O O . SER A 1 78 ? -2.889 -3.241 2.257 1.00 93.50 78 SER A O 1
ATOM 627 N N . LEU A 1 79 ? -0.998 -4.154 1.443 1.00 93.12 79 LEU A N 1
ATOM 628 C CA . LEU A 1 79 ? -0.829 -3.217 0.342 1.00 93.12 79 LEU A CA 1
ATOM 629 C C . LEU A 1 79 ? -0.678 -3.960 -0.983 1.00 93.12 79 LEU A C 1
ATOM 631 O O . LEU A 1 79 ? 0.120 -4.888 -1.108 1.00 93.12 79 LEU A O 1
ATOM 635 N N . THR A 1 80 ? -1.441 -3.526 -1.979 1.00 92.12 80 THR A N 1
ATOM 636 C CA . THR A 1 80 ? -1.258 -3.930 -3.370 1.00 92.12 80 THR A CA 1
ATOM 637 C C . THR A 1 80 ? -0.905 -2.716 -4.206 1.00 92.12 80 THR A C 1
ATOM 639 O O . THR A 1 80 ? -1.647 -1.734 -4.203 1.00 92.12 80 THR A O 1
ATOM 642 N N . LEU A 1 81 ? 0.212 -2.810 -4.922 1.00 89.12 81 LEU A N 1
ATOM 643 C CA . LEU A 1 81 ? 0.686 -1.805 -5.864 1.00 89.12 81 LEU A CA 1
ATOM 644 C C . LEU A 1 81 ? 0.923 -2.458 -7.218 1.00 89.12 81 LEU A C 1
ATOM 646 O O . LEU A 1 81 ? 1.374 -3.605 -7.306 1.00 89.12 81 LEU A O 1
ATOM 650 N N . SER A 1 82 ? 0.677 -1.706 -8.280 1.00 83.62 82 SER A N 1
ATOM 651 C CA . SER A 1 82 ? 0.993 -2.141 -9.632 1.00 83.62 82 SER A CA 1
ATOM 652 C C . SER A 1 82 ? 1.677 -1.057 -10.432 1.00 83.62 82 SER A C 1
ATOM 654 O O . SER A 1 82 ? 1.330 0.105 -10.253 1.00 83.62 82 SER A O 1
ATOM 656 N N . ILE A 1 83 ? 2.526 -1.474 -11.371 1.00 76.62 83 ILE A N 1
ATOM 657 C CA . ILE A 1 83 ? 3.080 -0.644 -12.446 1.00 76.62 83 ILE A CA 1
ATOM 658 C C . ILE A 1 83 ? 3.731 0.633 -11.895 1.00 76.62 83 ILE A C 1
ATOM 660 O O . ILE A 1 83 ? 3.131 1.700 -11.843 1.00 76.62 83 ILE A O 1
ATOM 664 N N . MET A 1 84 ? 4.981 0.491 -11.464 1.00 77.88 84 MET A N 1
ATOM 665 C CA . MET A 1 84 ? 5.865 1.600 -11.104 1.00 77.88 84 MET A CA 1
ATOM 666 C C . MET A 1 84 ? 7.274 1.292 -11.603 1.00 77.88 84 MET A C 1
ATOM 668 O O . MET A 1 84 ? 7.680 0.121 -11.656 1.00 77.88 84 MET A O 1
ATOM 672 N N . ASP A 1 85 ? 8.027 2.339 -11.925 1.00 79.56 85 ASP A N 1
ATOM 673 C CA . ASP A 1 85 ? 9.478 2.237 -12.033 1.00 79.56 85 ASP A CA 1
ATOM 674 C C . ASP A 1 85 ? 10.151 2.147 -10.646 1.00 79.56 85 ASP A C 1
ATOM 676 O O . ASP A 1 85 ? 9.497 2.227 -9.600 1.00 79.56 85 ASP A O 1
ATOM 680 N N . GLY A 1 86 ? 11.473 1.956 -10.648 1.00 79.31 86 GLY A N 1
ATOM 681 C CA . GLY A 1 86 ? 12.249 1.790 -9.420 1.00 79.31 86 GLY A CA 1
ATOM 682 C C . GLY A 1 86 ? 12.307 3.042 -8.543 1.00 79.31 86 GLY A C 1
ATOM 683 O O . GLY A 1 86 ? 12.231 2.921 -7.323 1.00 79.31 86 GLY A O 1
ATOM 684 N N . GLU A 1 87 ? 12.393 4.238 -9.130 1.00 83.94 87 GLU A N 1
ATOM 685 C CA . GLU A 1 87 ? 12.489 5.495 -8.372 1.00 83.94 87 GLU A CA 1
ATOM 686 C C . GLU A 1 87 ? 11.156 5.840 -7.691 1.00 83.94 87 GLU A C 1
ATOM 688 O O . GLU A 1 87 ? 11.125 6.240 -6.522 1.00 83.94 87 GLU A O 1
ATOM 693 N N . LEU A 1 88 ? 10.037 5.627 -8.387 1.00 83.31 88 LEU A N 1
ATOM 694 C CA . LEU A 1 88 ? 8.690 5.792 -7.838 1.00 83.31 88 LEU A CA 1
ATOM 695 C C . LEU A 1 88 ? 8.402 4.755 -6.752 1.00 83.31 88 LEU A C 1
ATOM 697 O O . LEU A 1 88 ? 7.777 5.079 -5.734 1.00 83.31 88 LEU A O 1
ATOM 701 N N . PHE A 1 89 ? 8.871 3.519 -6.944 1.00 85.56 89 PHE A N 1
ATOM 702 C CA . PHE A 1 89 ? 8.773 2.477 -5.930 1.00 85.56 89 PHE A CA 1
ATOM 703 C C . PHE A 1 89 ? 9.558 2.856 -4.670 1.00 85.56 89 PHE A C 1
ATOM 705 O O . PHE A 1 89 ? 8.984 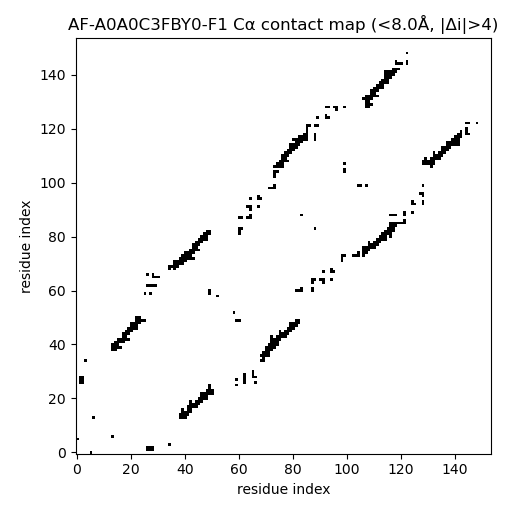2.838 -3.580 1.00 85.56 89 PHE A O 1
ATOM 712 N N . HIS A 1 90 ? 10.819 3.273 -4.818 1.00 87.25 90 HIS A N 1
ATOM 713 C CA . HIS A 1 90 ? 11.660 3.739 -3.713 1.00 87.25 90 HIS A CA 1
ATOM 714 C C . HIS A 1 90 ? 10.994 4.870 -2.931 1.00 87.25 90 HIS A C 1
ATOM 716 O O . HIS A 1 90 ? 10.829 4.789 -1.714 1.00 87.25 90 HIS A O 1
ATOM 722 N N . THR A 1 91 ? 10.521 5.891 -3.649 1.00 88.56 91 THR A N 1
ATOM 723 C CA . THR A 1 91 ? 9.847 7.049 -3.050 1.00 88.56 91 THR A CA 1
ATOM 724 C C . THR A 1 91 ? 8.588 6.618 -2.294 1.00 88.56 91 THR A C 1
ATOM 726 O O . THR A 1 91 ? 8.360 7.045 -1.165 1.00 88.56 91 THR A O 1
ATOM 729 N N . SER A 1 92 ? 7.790 5.713 -2.871 1.00 88.19 92 SER A N 1
ATOM 730 C CA . SER A 1 92 ? 6.587 5.188 -2.218 1.00 88.19 92 SER A CA 1
ATOM 731 C C . SER A 1 92 ? 6.901 4.420 -0.937 1.00 88.19 92 SER A C 1
ATOM 733 O O . SER A 1 92 ? 6.228 4.595 0.080 1.00 88.19 92 SER A O 1
ATOM 735 N N . MET A 1 93 ? 7.926 3.570 -0.974 1.00 87.12 93 MET A N 1
ATOM 736 C CA . MET A 1 93 ? 8.361 2.805 0.187 1.00 87.12 93 MET A CA 1
ATOM 737 C C . MET A 1 93 ? 8.906 3.726 1.288 1.00 87.12 93 MET A C 1
ATOM 739 O O . MET A 1 93 ? 8.536 3.559 2.451 1.00 87.12 93 MET A O 1
ATOM 743 N N . ASP A 1 94 ? 9.702 4.744 0.957 1.00 86.44 94 ASP A N 1
ATOM 744 C CA . ASP A 1 94 ? 10.214 5.684 1.960 1.00 86.44 94 ASP A CA 1
ATOM 745 C C . ASP A 1 94 ? 9.102 6.521 2.619 1.00 86.44 94 ASP A C 1
ATOM 747 O O . ASP A 1 94 ? 9.086 6.671 3.846 1.00 86.44 94 ASP A O 1
ATOM 751 N N . SER A 1 95 ? 8.105 6.977 1.851 1.00 85.69 95 SER A N 1
ATOM 752 C CA . SER A 1 95 ? 6.927 7.658 2.407 1.00 85.69 95 SER A CA 1
ATOM 753 C C . SER A 1 95 ? 6.158 6.757 3.378 1.00 85.69 95 SER A C 1
ATOM 755 O O . SER A 1 95 ? 5.840 7.172 4.497 1.00 85.69 95 SER A O 1
ATOM 757 N N . LEU A 1 96 ? 5.921 5.493 3.007 1.00 85.25 96 LEU A N 1
ATOM 758 C CA . LEU A 1 96 ? 5.284 4.506 3.887 1.00 85.25 96 LEU A CA 1
ATOM 759 C C . LEU A 1 96 ? 6.106 4.252 5.157 1.00 85.25 96 LEU A C 1
ATOM 761 O O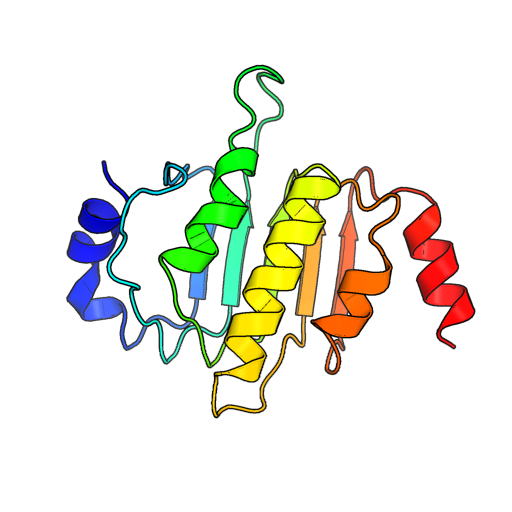 . LEU A 1 96 ? 5.548 4.174 6.255 1.00 85.25 96 LEU A O 1
ATOM 765 N N . ARG A 1 97 ? 7.438 4.177 5.038 1.00 82.44 97 ARG A N 1
ATOM 766 C CA . ARG A 1 97 ? 8.356 4.061 6.181 1.00 82.44 97 ARG A CA 1
ATOM 767 C C . ARG A 1 97 ? 8.151 5.202 7.169 1.00 82.44 97 ARG A C 1
ATOM 769 O O . ARG A 1 97 ? 8.006 4.964 8.368 1.00 82.44 97 ARG A O 1
ATOM 776 N N . CYS A 1 98 ? 8.122 6.434 6.666 1.00 80.62 98 CYS A N 1
ATOM 777 C CA . CYS A 1 98 ? 7.969 7.635 7.479 1.00 80.62 98 CYS A CA 1
ATOM 778 C C . CYS A 1 98 ? 6.604 7.673 8.185 1.00 80.62 98 CYS A C 1
ATOM 780 O O . CYS A 1 98 ? 6.530 8.002 9.374 1.00 80.62 98 CYS A O 1
ATOM 782 N N . GLN A 1 99 ? 5.529 7.261 7.506 1.00 79.94 99 GLN A N 1
ATOM 783 C CA . GLN A 1 99 ? 4.210 7.126 8.132 1.00 79.94 99 GLN A CA 1
ATOM 784 C C . GLN A 1 99 ? 4.205 6.075 9.247 1.00 79.94 99 GLN A C 1
ATOM 786 O O . GLN A 1 99 ? 3.720 6.333 10.347 1.00 79.94 99 GLN A O 1
ATOM 791 N N . HIS A 1 100 ? 4.801 4.902 9.022 1.00 76.50 100 HIS A N 1
ATOM 792 C CA . HIS A 1 100 ? 4.866 3.861 10.049 1.00 76.50 100 HIS A CA 1
ATOM 793 C C . HIS A 1 100 ? 5.745 4.246 11.246 1.00 76.50 100 HIS A C 1
ATOM 795 O O . HIS A 1 100 ? 5.439 3.852 12.368 1.00 76.50 100 HIS A O 1
ATOM 801 N N . MET A 1 101 ? 6.808 5.030 11.043 1.00 74.00 101 MET A N 1
ATOM 802 C CA . MET A 1 101 ? 7.651 5.528 12.140 1.00 74.00 101 MET A CA 1
ATOM 803 C C . MET A 1 101 ? 6.940 6.559 13.025 1.00 74.00 101 MET A C 1
ATOM 805 O O . MET A 1 101 ? 7.247 6.665 14.212 1.00 74.00 101 MET A O 1
ATOM 809 N N . THR A 1 102 ? 6.019 7.336 12.454 1.00 71.06 102 THR A N 1
ATOM 810 C CA . THR A 1 102 ? 5.269 8.384 13.168 1.00 71.06 102 THR A CA 1
ATOM 811 C C . THR A 1 102 ? 3.966 7.866 13.779 1.00 71.06 102 THR A C 1
ATOM 813 O O . THR A 1 102 ? 3.474 8.410 14.769 1.00 71.06 102 THR A O 1
ATOM 816 N N . SER A 1 103 ? 3.436 6.779 13.226 1.00 63.69 103 SER A N 1
ATOM 817 C CA . SER A 1 103 ? 2.295 6.033 13.734 1.00 63.69 103 SER A CA 1
ATOM 818 C C . SER A 1 103 ? 2.616 5.338 15.067 1.00 63.69 103 SER A C 1
ATOM 820 O O . SER A 1 103 ? 3.572 4.577 15.197 1.00 63.69 103 SER A O 1
ATOM 822 N N . THR A 1 104 ? 1.784 5.555 16.088 1.00 54.66 104 THR A N 1
ATOM 823 C CA . THR A 1 104 ? 1.877 4.855 17.384 1.00 54.66 104 THR A CA 1
ATOM 824 C C . THR A 1 104 ? 1.463 3.378 17.310 1.00 54.66 104 THR A C 1
ATOM 826 O O . THR A 1 104 ? 1.648 2.641 18.285 1.00 54.66 104 THR A O 1
ATOM 829 N N . THR A 1 105 ? 0.923 2.913 16.179 1.00 52.66 105 THR A N 1
ATOM 830 C CA . THR A 1 105 ? 0.493 1.527 15.967 1.00 52.66 105 THR A CA 1
ATOM 831 C C . THR A 1 105 ? 1.582 0.696 15.286 1.00 52.66 105 THR A C 1
ATOM 833 O O . THR A 1 105 ? 1.909 0.869 14.118 1.00 52.66 105 THR A O 1
ATOM 836 N N . LYS A 1 106 ? 2.103 -0.286 16.032 1.00 54.66 106 LYS A N 1
ATOM 837 C CA . LYS A 1 106 ? 3.170 -1.237 15.653 1.00 54.66 106 LYS A CA 1
ATOM 838 C C . LYS A 1 106 ? 2.784 -2.265 14.566 1.00 54.66 106 LYS A C 1
ATOM 840 O O . LYS A 1 106 ? 3.436 -3.302 14.469 1.00 54.66 106 LYS A O 1
ATOM 845 N N . GLY A 1 107 ? 1.703 -2.036 13.816 1.00 64.19 107 GLY A N 1
ATOM 846 C CA . GLY A 1 107 ? 1.106 -3.032 12.918 1.00 64.19 107 GLY A CA 1
ATOM 847 C C . GLY A 1 107 ? 2.046 -3.451 11.789 1.00 64.19 107 GLY A C 1
ATOM 848 O O . GLY A 1 107 ? 2.345 -4.637 11.656 1.00 64.19 107 GLY A O 1
ATOM 849 N N . GLY A 1 108 ? 2.591 -2.474 11.059 1.00 76.69 108 GLY A N 1
ATOM 850 C CA . GLY A 1 108 ? 3.453 -2.700 9.896 1.00 76.69 108 GLY A CA 1
ATOM 851 C C . GLY A 1 108 ? 2.766 -3.489 8.771 1.00 76.69 108 GLY A C 1
ATOM 852 O O . GLY A 1 108 ? 1.754 -4.164 8.968 1.00 76.69 108 GLY A O 1
ATOM 853 N N . LEU A 1 109 ? 3.337 -3.441 7.567 1.00 86.75 109 LEU A N 1
ATOM 854 C CA . LEU A 1 109 ? 2.834 -4.251 6.457 1.00 86.75 109 LEU A CA 1
ATOM 855 C C . LEU A 1 109 ? 3.109 -5.739 6.710 1.00 86.75 109 LEU A C 1
ATOM 857 O O . LEU A 1 109 ? 4.253 -6.142 6.916 1.00 86.75 109 LEU A O 1
ATOM 861 N N . LYS A 1 110 ? 2.048 -6.550 6.661 1.00 88.62 110 LYS A N 1
ATOM 862 C CA . LYS A 1 110 ? 2.086 -8.019 6.745 1.00 88.62 110 LYS A CA 1
ATOM 863 C C . LYS A 1 110 ? 1.969 -8.681 5.381 1.00 88.62 110 LYS A C 1
ATOM 865 O O . LYS A 1 110 ? 2.497 -9.780 5.206 1.00 88.62 110 LYS A O 1
ATOM 870 N N . SER A 1 111 ? 1.257 -8.042 4.453 1.00 90.94 111 SER A N 1
ATOM 871 C CA . SER A 1 111 ? 1.060 -8.528 3.088 1.00 90.94 111 SER A CA 1
ATOM 872 C C . SER A 1 111 ? 1.395 -7.438 2.075 1.00 90.94 111 SER A C 1
ATOM 874 O O . SER A 1 111 ? 0.886 -6.321 2.169 1.00 90.94 111 SER A O 1
ATOM 876 N N . LEU A 1 112 ? 2.239 -7.775 1.104 1.00 90.44 112 LEU A N 1
ATOM 877 C CA . LEU A 1 112 ? 2.622 -6.895 0.010 1.00 90.44 112 LEU A CA 1
ATOM 878 C C . LEU A 1 112 ? 2.465 -7.636 -1.314 1.00 90.44 112 LEU A C 1
ATOM 880 O O . LEU A 1 112 ? 3.044 -8.706 -1.514 1.00 90.44 112 LEU A O 1
ATOM 884 N N . HIS A 1 113 ? 1.688 -7.059 -2.220 1.00 90.19 113 HIS A N 1
ATOM 885 C CA . HIS A 1 113 ? 1.467 -7.603 -3.552 1.00 90.19 113 HIS A CA 1
ATOM 886 C C . HIS A 1 113 ? 1.939 -6.586 -4.588 1.00 90.19 113 HIS A C 1
ATOM 888 O O . HIS A 1 113 ? 1.365 -5.506 -4.708 1.00 90.19 113 HIS A O 1
ATOM 894 N N . LEU A 1 114 ? 3.003 -6.925 -5.314 1.00 87.56 114 LEU A N 1
ATOM 895 C CA . LEU A 1 114 ? 3.597 -6.074 -6.337 1.00 87.56 114 LEU A CA 1
ATOM 896 C C . LEU A 1 114 ? 3.336 -6.681 -7.714 1.00 87.56 114 LEU A C 1
ATOM 898 O O . LEU A 1 114 ? 3.784 -7.792 -8.024 1.00 87.56 114 LEU A O 1
ATOM 902 N N . PHE A 1 115 ? 2.613 -5.938 -8.546 1.00 84.62 115 PHE A N 1
ATOM 903 C CA . PHE A 1 115 ? 2.256 -6.345 -9.898 1.00 84.62 115 PHE A CA 1
ATOM 904 C C . PHE A 1 115 ? 3.006 -5.495 -10.914 1.00 84.62 115 PHE A C 1
ATOM 906 O O . PHE A 1 115 ? 2.714 -4.322 -11.114 1.00 84.62 115 PHE A O 1
ATOM 913 N N . ASN A 1 116 ? 3.962 -6.114 -11.594 1.00 79.50 116 ASN A N 1
ATOM 914 C CA . ASN A 1 116 ? 4.701 -5.533 -12.698 1.00 79.50 116 ASN A CA 1
ATOM 915 C C . ASN A 1 116 ? 5.422 -4.230 -12.304 1.00 79.50 116 ASN A C 1
ATOM 917 O O . ASN A 1 116 ? 5.350 -3.217 -12.991 1.00 79.50 116 ASN A O 1
ATOM 921 N N . ILE A 1 117 ? 6.102 -4.279 -11.160 1.00 78.19 117 ILE A N 1
ATOM 922 C CA . ILE A 1 117 ? 6.933 -3.193 -10.644 1.00 78.19 117 ILE A CA 1
ATOM 923 C C . ILE A 1 117 ? 8.392 -3.512 -10.939 1.00 78.19 117 ILE A C 1
ATOM 925 O O . ILE A 1 117 ? 8.856 -4.615 -10.636 1.00 78.19 117 ILE A O 1
ATOM 929 N N . ASN A 1 118 ? 9.111 -2.541 -11.497 1.00 75.50 118 ASN A N 1
ATOM 930 C CA . ASN A 1 118 ? 10.559 -2.619 -11.594 1.00 75.50 118 ASN A CA 1
ATOM 931 C C . ASN A 1 118 ? 11.166 -2.216 -10.246 1.00 75.50 118 ASN A C 1
ATOM 933 O O . ASN A 1 118 ? 11.021 -1.070 -9.845 1.00 75.50 118 ASN A O 1
ATOM 937 N N . ILE A 1 119 ? 11.845 -3.135 -9.558 1.00 74.38 119 ILE A N 1
ATOM 938 C CA . ILE A 1 119 ? 12.514 -2.837 -8.279 1.00 74.38 119 ILE A CA 1
ATOM 939 C C . ILE A 1 119 ? 14.044 -2.922 -8.374 1.00 74.38 119 ILE A C 1
ATOM 941 O O . ILE A 1 119 ? 14.730 -3.082 -7.361 1.00 74.38 119 ILE A O 1
ATOM 945 N N . ASP A 1 120 ? 14.595 -2.842 -9.589 1.00 74.50 120 ASP A N 1
ATOM 946 C CA . ASP A 1 120 ? 16.041 -2.859 -9.812 1.00 74.50 120 ASP A CA 1
ATOM 947 C C . ASP A 1 120 ? 16.738 -1.759 -9.004 1.00 74.50 120 ASP A C 1
ATOM 949 O O . ASP A 1 120 ? 16.480 -0.575 -9.191 1.00 74.50 120 ASP A O 1
ATOM 953 N N . GLY A 1 121 ? 17.641 -2.169 -8.107 1.00 71.75 121 GLY A N 1
ATOM 954 C CA . GLY A 1 121 ? 18.415 -1.261 -7.252 1.00 71.75 121 GLY A CA 1
ATOM 955 C C . GLY A 1 121 ? 17.740 -0.852 -5.938 1.00 71.75 121 GLY A C 1
ATOM 956 O O . GLY A 1 121 ? 18.410 -0.249 -5.107 1.00 71.75 121 GLY A O 1
ATOM 957 N N . TYR A 1 122 ? 16.477 -1.233 -5.715 1.00 76.50 122 TYR A N 1
ATOM 958 C CA . TYR A 1 122 ? 15.659 -0.781 -4.576 1.00 76.50 122 TYR A CA 1
ATOM 959 C C . TYR A 1 122 ? 15.037 -1.929 -3.767 1.00 76.50 122 TYR A C 1
ATOM 961 O O . TYR A 1 122 ? 14.119 -1.737 -2.973 1.00 76.50 122 TYR A O 1
ATOM 969 N N . ALA A 1 123 ? 15.538 -3.155 -3.942 1.00 72.44 123 ALA A N 1
ATOM 970 C CA . ALA A 1 123 ? 15.061 -4.315 -3.188 1.00 72.44 123 ALA A CA 1
ATOM 971 C C . ALA A 1 123 ? 15.225 -4.143 -1.663 1.00 72.44 123 ALA A C 1
ATOM 973 O O . ALA A 1 123 ? 14.390 -4.634 -0.905 1.00 72.44 123 ALA A O 1
ATOM 974 N N . ASP A 1 124 ? 16.246 -3.402 -1.219 1.00 75.06 124 ASP A N 1
ATOM 975 C CA . ASP A 1 124 ? 16.501 -3.139 0.201 1.00 75.06 124 ASP A CA 1
ATOM 976 C C . ASP A 1 124 ? 15.376 -2.328 0.864 1.00 75.06 124 ASP A C 1
ATOM 978 O O . ASP A 1 124 ? 15.132 -2.487 2.062 1.00 75.06 124 ASP A O 1
ATOM 982 N N . ASP A 1 125 ? 14.612 -1.537 0.106 1.00 79.12 125 ASP A N 1
ATOM 983 C CA . ASP A 1 125 ? 13.483 -0.772 0.647 1.00 79.12 125 ASP A CA 1
ATOM 984 C C . ASP A 1 125 ? 12.396 -1.683 1.226 1.00 79.12 125 ASP A C 1
ATOM 986 O O . ASP A 1 125 ? 11.762 -1.347 2.230 1.00 79.12 125 ASP A O 1
ATOM 990 N N . LEU A 1 126 ? 12.232 -2.890 0.667 1.00 75.75 126 LEU A N 1
ATOM 991 C CA . LEU A 1 126 ? 11.309 -3.891 1.204 1.00 75.75 126 LEU A CA 1
ATOM 992 C C . LEU A 1 126 ? 11.647 -4.240 2.657 1.00 75.75 126 LEU A C 1
ATOM 994 O O . LEU A 1 126 ? 10.743 -4.413 3.475 1.00 75.75 126 LEU A O 1
ATOM 998 N N . THR A 1 127 ? 12.936 -4.290 3.002 1.00 71.12 127 THR A N 1
ATOM 999 C CA . THR A 1 127 ? 13.394 -4.617 4.362 1.00 71.12 127 THR A CA 1
ATOM 1000 C C . THR A 1 127 ? 13.167 -3.494 5.353 1.00 71.12 127 THR A C 1
ATOM 1002 O O . THR A 1 127 ? 12.903 -3.748 6.527 1.00 71.12 127 THR A O 1
ATOM 1005 N N . LEU A 1 128 ? 13.240 -2.251 4.882 1.00 70.50 128 LEU A N 1
ATOM 1006 C CA . LEU A 1 128 ? 13.111 -1.071 5.725 1.00 70.50 128 LEU A CA 1
ATOM 1007 C C . LEU A 1 128 ? 11.653 -0.793 6.095 1.00 70.50 128 LEU A C 1
ATOM 1009 O O . LEU A 1 128 ? 11.381 -0.307 7.193 1.00 70.50 128 LEU A O 1
ATOM 1013 N N . VAL A 1 129 ? 10.720 -1.100 5.193 1.00 72.56 129 VAL A N 1
ATOM 1014 C CA . VAL A 1 129 ? 9.289 -0.812 5.380 1.00 72.56 129 VAL A CA 1
ATOM 1015 C C . VAL A 1 129 ? 8.526 -2.011 5.931 1.00 72.56 129 VAL A C 1
ATOM 1017 O O . VAL A 1 129 ? 7.601 -1.847 6.731 1.00 72.56 129 VAL A O 1
ATOM 1020 N N . CYS A 1 130 ? 8.903 -3.224 5.524 1.00 73.00 130 CYS A N 1
ATOM 1021 C CA . CYS A 1 130 ? 8.094 -4.419 5.730 1.00 73.00 130 CYS A CA 1
ATOM 1022 C C . CYS A 1 130 ? 8.740 -5.387 6.736 1.00 73.00 130 CYS A C 1
ATOM 1024 O O . CYS A 1 130 ? 8.854 -6.583 6.488 1.00 73.00 130 CYS A O 1
ATOM 1026 N N . LEU A 1 131 ? 9.136 -4.884 7.911 1.00 73.69 131 LEU A N 1
ATOM 1027 C CA . LEU A 1 131 ? 9.743 -5.698 8.981 1.00 73.69 131 LEU A CA 1
ATOM 1028 C C . LEU A 1 131 ? 8.857 -6.868 9.451 1.00 73.69 131 LEU A C 1
ATOM 1030 O O . LEU A 1 131 ? 9.369 -7.872 9.936 1.00 73.69 131 LEU A O 1
ATOM 1034 N N . ASN A 1 132 ? 7.535 -6.735 9.308 1.00 79.56 132 ASN A N 1
ATOM 1035 C CA . ASN A 1 132 ? 6.545 -7.740 9.705 1.00 79.56 132 ASN A CA 1
ATOM 1036 C C . ASN A 1 132 ? 5.971 -8.515 8.504 1.00 79.56 132 ASN A C 1
ATOM 1038 O O . ASN A 1 132 ? 4.906 -9.128 8.627 1.00 79.56 132 ASN A O 1
ATOM 1042 N N . LEU A 1 133 ? 6.628 -8.468 7.337 1.00 82.44 133 LEU A N 1
ATOM 1043 C CA . LEU A 1 133 ? 6.100 -9.079 6.121 1.00 82.44 133 LEU A CA 1
ATOM 1044 C C . LEU A 1 133 ? 6.025 -10.599 6.265 1.00 82.44 133 LEU A C 1
ATOM 1046 O O . LEU A 1 133 ? 7.029 -11.277 6.459 1.00 82.44 133 LEU A O 1
ATOM 1050 N N . SER A 1 134 ? 4.814 -11.128 6.135 1.00 85.00 134 SER A N 1
ATOM 1051 C CA . SER A 1 134 ? 4.533 -12.568 6.152 1.00 85.00 134 SER A CA 1
ATOM 1052 C C . SER A 1 134 ? 4.165 -13.098 4.769 1.00 85.00 134 SER A C 1
ATOM 1054 O O . SER A 1 134 ? 4.445 -14.252 4.457 1.00 85.00 134 SER A O 1
ATOM 1056 N N . ASN A 1 135 ? 3.588 -12.239 3.924 1.00 86.25 135 ASN A N 1
ATOM 1057 C CA . ASN A 1 135 ? 3.151 -12.579 2.579 1.00 86.25 135 ASN A CA 1
ATOM 1058 C C . ASN A 1 135 ? 3.734 -11.575 1.581 1.00 86.25 135 ASN A C 1
ATOM 1060 O O . ASN A 1 135 ? 3.417 -10.387 1.632 1.00 86.25 135 ASN A O 1
ATOM 1064 N N . LEU A 1 136 ? 4.541 -12.061 0.640 1.00 86.25 136 LEU A N 1
ATOM 1065 C CA . LEU A 1 136 ? 5.035 -11.284 -0.494 1.00 86.25 136 LEU A CA 1
ATOM 1066 C C . LEU A 1 136 ? 4.582 -11.959 -1.787 1.00 86.25 136 LEU A C 1
ATOM 1068 O O . LEU A 1 136 ? 4.911 -13.116 -2.035 1.00 86.25 136 LEU A O 1
ATOM 1072 N N . THR A 1 137 ? 3.827 -11.240 -2.612 1.00 86.94 137 THR A N 1
ATOM 1073 C CA . THR A 1 137 ? 3.463 -11.681 -3.963 1.00 86.94 137 THR A CA 1
ATOM 1074 C C . THR A 1 137 ? 4.134 -10.777 -4.980 1.00 86.94 137 THR A C 1
ATOM 1076 O O . THR A 1 137 ? 3.958 -9.564 -4.936 1.00 86.94 137 THR A O 1
ATOM 1079 N N . LEU A 1 138 ? 4.867 -11.371 -5.917 1.00 83.56 138 LEU A N 1
ATOM 1080 C CA . LEU A 1 138 ? 5.523 -10.674 -7.018 1.00 83.56 138 LEU A CA 1
ATOM 1081 C C . LEU A 1 138 ? 5.014 -11.272 -8.326 1.00 83.56 138 LEU A C 1
ATOM 1083 O O . LEU A 1 138 ? 5.145 -12.475 -8.546 1.00 83.56 138 LEU A O 1
ATOM 1087 N N . THR A 1 139 ? 4.422 -10.450 -9.185 1.00 79.12 139 THR A N 1
ATOM 1088 C CA . THR A 1 139 ? 3.857 -10.887 -10.471 1.00 79.12 139 THR A CA 1
AT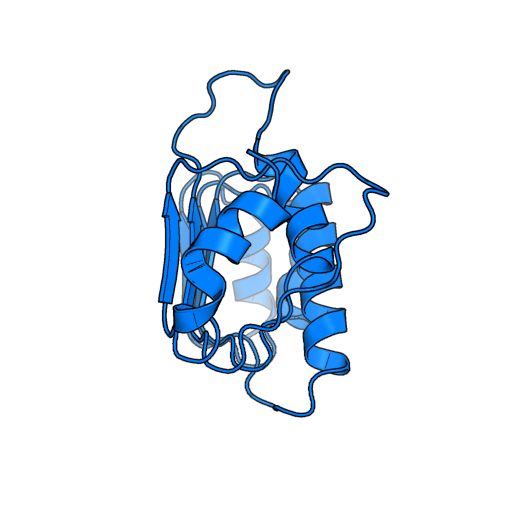OM 1089 C C . THR A 1 139 ? 4.338 -9.955 -11.581 1.00 79.12 139 THR A C 1
ATOM 1091 O O . THR A 1 139 ? 4.442 -8.761 -11.347 1.00 79.12 139 THR A O 1
ATOM 1094 N N . GLY A 1 140 ? 4.605 -10.439 -12.799 1.00 73.75 140 GLY A N 1
ATOM 1095 C CA . GLY A 1 140 ? 4.987 -9.587 -13.946 1.00 73.75 140 GLY A CA 1
ATOM 1096 C C . GLY A 1 140 ? 6.500 -9.383 -14.097 1.00 73.75 140 GLY A C 1
ATOM 1097 O O . GLY A 1 140 ? 7.260 -10.309 -13.817 1.00 73.75 140 GLY A O 1
ATOM 1098 N N . ARG A 1 141 ? 6.952 -8.196 -14.549 1.00 62.69 141 ARG A N 1
ATOM 1099 C CA . ARG A 1 141 ? 8.382 -7.814 -14.621 1.00 62.69 141 ARG A CA 1
ATOM 1100 C C . ARG A 1 141 ? 9.002 -7.614 -13.226 1.00 62.69 141 ARG A C 1
ATOM 1102 O O . ARG A 1 141 ? 9.625 -6.596 -12.965 1.00 62.69 141 ARG A O 1
ATOM 1109 N N . ALA A 1 142 ? 8.834 -8.575 -12.323 1.00 55.38 142 ALA A N 1
ATOM 1110 C CA . ALA A 1 142 ? 9.662 -8.656 -11.132 1.00 55.38 142 ALA A CA 1
ATOM 1111 C C . ALA A 1 142 ? 11.065 -9.026 -11.614 1.00 55.38 142 ALA A C 1
ATOM 1113 O O . ALA A 1 142 ? 11.313 -10.141 -12.083 1.00 55.38 142 ALA A O 1
ATOM 1114 N N . THR A 1 143 ? 11.954 -8.046 -11.627 1.00 52.50 143 THR A N 1
ATOM 1115 C CA . THR A 1 143 ? 13.301 -8.226 -12.137 1.00 52.50 143 THR A CA 1
ATOM 1116 C C . THR A 1 143 ? 14.066 -9.235 -11.276 1.00 52.50 143 THR A C 1
ATOM 1118 O O . THR A 1 143 ? 13.835 -9.407 -10.079 1.00 52.50 143 THR A O 1
ATOM 1121 N N . VAL A 1 144 ? 15.003 -9.936 -11.910 1.00 50.81 144 VAL A N 1
ATOM 1122 C CA . VAL A 1 144 ? 15.882 -10.968 -11.330 1.00 50.81 144 VAL A CA 1
ATOM 1123 C C . VAL A 1 144 ? 16.491 -10.628 -9.941 1.00 50.81 144 VAL A C 1
ATOM 1125 O O . VAL A 1 144 ? 16.715 -11.571 -9.177 1.00 50.81 144 VAL A O 1
ATOM 1128 N N . PRO A 1 145 ? 16.724 -9.356 -9.536 1.00 53.25 145 PRO A N 1
ATOM 1129 C CA . PRO A 1 145 ? 17.257 -9.027 -8.211 1.00 53.25 145 PRO A CA 1
ATOM 1130 C C . PRO A 1 145 ? 16.390 -9.430 -7.010 1.00 53.25 145 PRO A C 1
ATOM 1132 O O . PRO A 1 145 ? 16.959 -9.738 -5.963 1.00 53.25 145 PRO A O 1
ATOM 1135 N N . VAL A 1 146 ? 15.055 -9.510 -7.124 1.00 53.41 146 VAL A N 1
ATOM 1136 C CA . VAL A 1 146 ? 14.212 -9.841 -5.948 1.00 53.41 146 VAL A CA 1
ATOM 1137 C C . VAL A 1 146 ? 14.436 -11.273 -5.470 1.00 53.41 146 VAL A C 1
ATOM 1139 O O . VAL A 1 146 ? 14.435 -11.552 -4.274 1.00 53.41 146 VAL A O 1
ATOM 1142 N N . LEU A 1 147 ? 14.687 -12.187 -6.410 1.00 53.44 147 LEU A N 1
ATOM 1143 C CA . LEU A 1 147 ? 15.016 -13.576 -6.098 1.00 53.44 147 LEU A CA 1
ATOM 1144 C C . LEU A 1 147 ? 16.359 -13.680 -5.371 1.00 53.44 147 LEU A C 1
ATOM 1146 O O . LEU A 1 147 ? 16.491 -14.499 -4.468 1.00 53.44 147 LEU A O 1
ATOM 1150 N N . LYS A 1 148 ? 17.337 -12.835 -5.720 1.00 52.28 148 LYS A N 1
ATOM 1151 C CA . LYS A 1 148 ? 18.632 -12.790 -5.033 1.00 52.28 148 LYS A CA 1
ATOM 1152 C C . LYS A 1 148 ? 18.475 -12.299 -3.589 1.00 52.28 148 LYS A C 1
ATOM 1154 O O . LYS A 1 148 ? 19.028 -12.911 -2.686 1.00 52.28 148 LYS A O 1
ATOM 1159 N N . PHE A 1 149 ? 17.637 -11.286 -3.373 1.00 56.22 149 PHE A N 1
ATOM 1160 C CA . PHE A 1 149 ? 17.301 -10.777 -2.043 1.00 56.22 149 PHE A CA 1
ATOM 1161 C C . PHE A 1 149 ? 16.606 -11.834 -1.153 1.00 56.22 149 PHE A C 1
ATOM 1163 O O . PHE A 1 149 ? 17.033 -12.068 -0.024 1.00 56.22 149 PHE A O 1
ATOM 1170 N N . ILE A 1 150 ? 15.595 -12.549 -1.670 1.00 56.50 150 ILE A N 1
ATOM 1171 C CA . ILE A 1 150 ? 14.909 -13.636 -0.933 1.00 56.50 150 ILE A CA 1
ATOM 1172 C C . ILE A 1 150 ? 15.880 -14.771 -0.549 1.00 56.50 150 ILE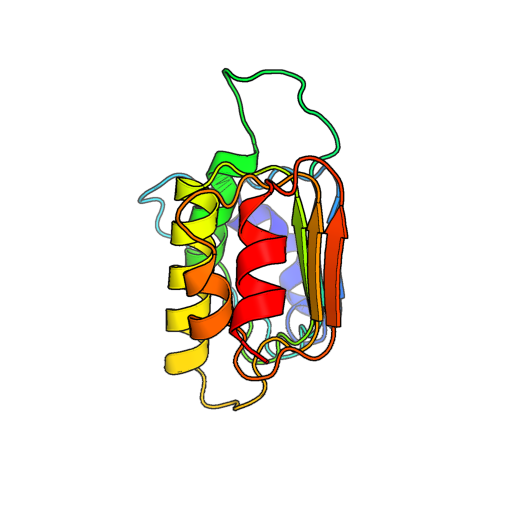 A C 1
ATOM 1174 O O . ILE A 1 150 ? 15.706 -15.420 0.484 1.00 56.50 150 ILE A O 1
ATOM 1178 N N . LEU A 1 151 ? 16.898 -15.021 -1.377 1.00 52.00 151 LEU A N 1
ATOM 1179 C CA . LEU A 1 151 ? 17.891 -16.075 -1.157 1.00 52.00 151 LEU A CA 1
ATOM 1180 C C . LEU A 1 151 ? 19.035 -15.665 -0.214 1.00 52.00 151 LEU A C 1
ATOM 1182 O O . LEU A 1 151 ? 19.656 -16.551 0.361 1.00 52.00 151 LEU A O 1
ATOM 1186 N N . GLU A 1 152 ? 19.319 -14.369 -0.059 1.00 50.91 152 GLU A N 1
ATOM 1187 C CA . GLU A 1 152 ? 20.395 -13.847 0.806 1.00 50.91 152 GLU A CA 1
ATOM 1188 C C . GLU A 1 152 ? 19.900 -13.409 2.200 1.00 50.91 152 GLU A C 1
ATOM 1190 O O . GLU A 1 152 ? 20.706 -13.275 3.119 1.00 50.91 152 GLU A O 1
ATOM 1195 N N . ALA A 1 153 ? 18.588 -13.212 2.379 1.00 52.53 153 ALA A N 1
ATOM 1196 C CA . ALA A 1 153 ? 17.961 -12.864 3.661 1.00 52.53 153 ALA A CA 1
ATOM 1197 C C . ALA A 1 153 ? 17.556 -14.082 4.532 1.00 52.53 153 ALA A C 1
ATOM 1199 O O . ALA A 1 153 ? 16.965 -13.892 5.597 1.00 52.53 153 ALA A O 1
ATOM 1200 N N . ASN A 1 154 ? 17.869 -15.310 4.093 1.00 43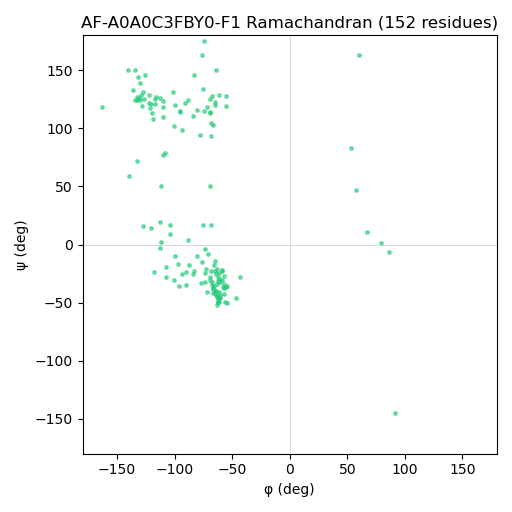.22 154 ASN A N 1
ATOM 1201 C CA . ASN A 1 154 ? 17.713 -16.572 4.840 1.00 43.22 154 ASN A CA 1
ATOM 1202 C C . ASN A 1 154 ? 19.078 -17.184 5.178 1.00 43.22 154 ASN A C 1
ATOM 1204 O O . ASN A 1 154 ? 19.160 -17.883 6.213 1.00 43.22 154 ASN A O 1
#

Radius of gyration: 15.21 Å; Cα contacts (8 Å, |Δi|>4): 268; chains: 1; bounding box: 39×38×40 Å

Mean predicted aligned error: 7.87 Å

Nearest PDB structures (foldseek):
  8j07-assembly1_w  TM=5.094E-01  e=2.708E-01  Homo sapiens
  7u32-assembly1_F  TM=4.006E-01  e=7.117E+00  Visna/maedi virus EV1 KV1772
  6aqy-assembly2_D  TM=2.886E-01  e=4.128E+00  Naegleria fowleri

Sequence (154 aa):
MTFGEFFDTFADIVPTLITLQLEGIILRVRSGEHCCPINFPSLTSLVIHYSDYLNEEYDDGNFIPNLWDCINMPALESLTLSIMDGELFHTSMDSLRCQHMTSTTKGGLKSLHLFNINIDGYADDLTLVCLNLSNLTLTGRATVPVLKFILEAN

pLDDT: mean 77.05, std 13.25, range [43.22, 95.69]